Protein AF-A0A562T012-F1 (afdb_monomer_lite)

Organism: Chitinophaga japonensis (NCBI:txid104662)

Structure (mmCIF, N/CA/C/O backbone):
data_AF-A0A562T012-F1
#
_entry.id   AF-A0A562T012-F1
#
loop_
_atom_site.group_PDB
_atom_site.id
_atom_site.type_symbol
_atom_site.label_atom_id
_atom_site.label_alt_id
_atom_site.label_comp_id
_atom_site.label_asym_id
_atom_site.label_entity_id
_atom_site.label_seq_id
_atom_site.pdbx_PDB_ins_code
_atom_site.Cartn_x
_atom_site.Cartn_y
_atom_site.Cartn_z
_atom_site.occupancy
_atom_site.B_iso_or_equiv
_atom_site.auth_seq_id
_atom_site.auth_comp_id
_atom_site.auth_asym_id
_atom_site.auth_atom_id
_atom_site.pdbx_PDB_model_num
ATOM 1 N N . MET A 1 1 ? -24.049 -40.434 39.556 1.00 41.88 1 MET A N 1
ATOM 2 C CA . MET A 1 1 ? -22.795 -39.911 38.961 1.00 41.88 1 MET A CA 1
ATOM 3 C C . MET A 1 1 ? -22.863 -40.229 37.475 1.00 41.88 1 MET A C 1
ATOM 5 O O . MET A 1 1 ? -22.945 -41.402 37.171 1.00 41.88 1 MET A O 1
ATOM 9 N N . SER A 1 2 ? -22.965 -39.318 36.514 1.00 37.78 2 SER A N 1
ATOM 10 C CA . SER A 1 2 ? -22.774 -37.870 36.439 1.00 37.78 2 SER A CA 1
ATOM 11 C C . SER A 1 2 ? -24.002 -37.226 35.771 1.00 37.78 2 SER A C 1
ATOM 13 O O . SER A 1 2 ? -24.571 -37.777 34.831 1.00 37.78 2 SER A O 1
ATOM 15 N N . SER A 1 3 ? -24.445 -36.076 36.278 1.00 42.19 3 SER A N 1
ATOM 16 C CA . SER A 1 3 ? -25.545 -35.321 35.675 1.00 42.19 3 SER A CA 1
ATOM 17 C C . SER A 1 3 ? -25.067 -34.696 34.367 1.00 42.19 3 SER A C 1
ATOM 19 O O . SER A 1 3 ? -24.139 -33.890 34.374 1.00 42.19 3 SER A O 1
ATOM 21 N N . GLN A 1 4 ? -25.693 -35.067 33.250 1.00 45.28 4 GLN A N 1
ATOM 22 C CA . GLN A 1 4 ? -25.552 -34.342 31.993 1.00 45.28 4 GLN A CA 1
ATOM 23 C C . GLN A 1 4 ? -26.167 -32.947 32.167 1.00 45.28 4 GLN A C 1
ATOM 25 O O . GLN A 1 4 ? -27.385 -32.802 32.265 1.00 45.28 4 GLN A O 1
ATOM 30 N N . GLU A 1 5 ? -25.327 -31.915 32.238 1.00 43.31 5 GLU A N 1
ATOM 31 C CA . GLU A 1 5 ? -25.768 -30.524 32.162 1.00 43.31 5 GLU A CA 1
ATOM 32 C C . GLU A 1 5 ? -26.288 -30.236 30.749 1.00 43.31 5 GLU A C 1
ATOM 34 O O . GLU A 1 5 ? -25.542 -29.942 29.816 1.00 43.31 5 GLU A O 1
ATOM 39 N N . THR A 1 6 ? -27.603 -30.321 30.578 1.00 49.28 6 THR A N 1
ATOM 40 C CA . THR A 1 6 ? -28.293 -29.768 29.412 1.00 49.28 6 THR A CA 1
ATOM 41 C C . THR A 1 6 ? -28.070 -28.251 29.355 1.00 49.28 6 THR A C 1
ATOM 43 O O . THR A 1 6 ? -28.285 -27.582 30.373 1.00 49.28 6 THR A O 1
ATOM 46 N N . PRO A 1 7 ? -27.701 -27.658 28.203 1.00 47.31 7 PRO A N 1
ATOM 47 C CA . PRO A 1 7 ? -27.523 -26.215 28.110 1.00 47.31 7 PRO A CA 1
ATOM 48 C C . PRO A 1 7 ? -28.866 -25.518 28.361 1.00 47.31 7 PRO A C 1
ATOM 50 O O . PRO A 1 7 ? -29.828 -25.711 27.615 1.00 47.31 7 PRO A O 1
ATOM 53 N N . ARG A 1 8 ? -28.943 -24.702 29.422 1.00 49.81 8 ARG A N 1
ATOM 54 C CA . ARG A 1 8 ? -30.117 -23.871 29.726 1.00 49.81 8 ARG A CA 1
ATOM 55 C C . ARG A 1 8 ? -30.384 -22.923 28.554 1.00 49.81 8 ARG A C 1
ATOM 57 O O . ARG A 1 8 ? -29.739 -21.882 28.436 1.00 49.81 8 ARG A O 1
ATOM 64 N N . LYS A 1 9 ? -31.367 -23.252 27.712 1.00 50.66 9 LYS A N 1
ATOM 65 C CA . LYS A 1 9 ? -31.988 -22.289 26.798 1.00 50.66 9 LYS A CA 1
ATOM 66 C C . LYS A 1 9 ? -32.698 -21.246 27.659 1.00 50.66 9 LYS A C 1
ATOM 68 O O . LYS A 1 9 ? -33.712 -21.547 28.285 1.00 50.66 9 LYS A O 1
ATOM 73 N N . LYS A 1 10 ? -32.139 -20.038 27.745 1.00 52.19 10 LYS A N 1
ATOM 74 C CA . LYS A 1 10 ? -32.839 -18.904 28.352 1.00 52.19 10 LYS A CA 1
ATOM 75 C C . LYS A 1 10 ? -34.024 -18.574 27.449 1.00 52.19 10 LYS A C 1
ATOM 77 O O . LYS A 1 10 ? -33.831 -18.190 26.301 1.00 52.19 10 LYS A O 1
ATOM 82 N N . ALA A 1 11 ? -35.233 -18.790 27.955 1.00 51.12 11 ALA A N 1
ATOM 83 C CA . ALA A 1 11 ? -36.456 -18.361 27.299 1.00 51.12 11 ALA A CA 1
ATOM 84 C C . ALA A 1 11 ? -36.448 -16.830 27.210 1.00 51.12 11 ALA A C 1
ATOM 86 O O . ALA A 1 11 ? -36.511 -16.141 28.229 1.00 51.12 11 ALA A O 1
ATOM 87 N N . THR A 1 12 ? -36.322 -16.300 26.000 1.00 55.44 12 THR A N 1
ATOM 88 C CA . THR A 1 12 ? -36.497 -14.881 25.708 1.00 55.44 12 THR A CA 1
ATOM 89 C C . THR A 1 12 ? -37.992 -14.591 25.609 1.00 55.44 12 THR A C 1
ATOM 91 O O . THR A 1 12 ? -38.668 -15.046 24.692 1.00 55.44 12 THR A O 1
ATOM 94 N N . TRP A 1 13 ? -38.525 -13.856 26.586 1.0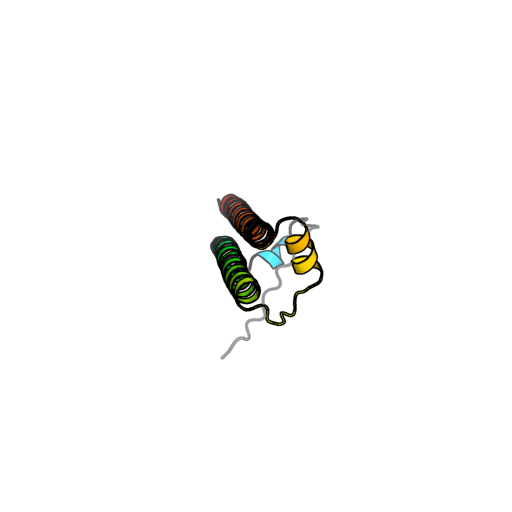0 46.69 13 TRP A N 1
ATOM 95 C CA . TRP A 1 13 ? -39.883 -13.317 26.540 1.00 46.69 13 TRP A CA 1
ATOM 96 C C . TRP A 1 13 ? -39.851 -11.910 25.932 1.00 46.69 13 TRP A C 1
ATOM 98 O O . TRP A 1 13 ? -39.261 -10.997 26.507 1.00 46.69 13 TRP A O 1
ATOM 108 N N . GLY A 1 14 ? -40.495 -11.757 24.773 1.00 55.66 14 GLY A N 1
ATOM 109 C CA . GLY A 1 14 ? -40.693 -10.490 24.059 1.00 55.66 14 GLY A CA 1
ATOM 110 C C . GLY A 1 14 ? -39.801 -10.319 22.819 1.00 55.66 14 GLY A C 1
ATOM 111 O O . GLY A 1 14 ? -38.712 -10.898 22.763 1.00 55.66 14 GLY A O 1
ATOM 112 N N . PRO A 1 15 ? -40.233 -9.524 21.816 1.00 47.84 15 PRO A N 1
ATOM 113 C CA . PRO A 1 15 ? -39.389 -9.141 20.692 1.00 47.84 15 PRO A CA 1
ATOM 114 C C . PRO A 1 15 ? -38.322 -8.189 21.229 1.00 47.84 15 PRO A C 1
ATOM 116 O O . PRO A 1 15 ? -38.505 -6.978 21.268 1.00 47.84 15 PRO A O 1
ATOM 119 N N . ASN A 1 16 ? -37.228 -8.748 21.737 1.00 53.19 16 ASN A N 1
ATOM 120 C CA . ASN A 1 16 ? -36.069 -7.970 22.117 1.00 53.19 16 ASN A CA 1
ATOM 121 C C . ASN A 1 16 ? -35.333 -7.620 20.815 1.00 53.19 16 ASN A C 1
ATOM 123 O O . ASN A 1 16 ? -34.710 -8.515 20.239 1.00 53.19 16 ASN A O 1
ATOM 127 N N . PRO A 1 17 ? -35.357 -6.357 20.346 1.00 56.28 17 PRO A N 1
ATOM 128 C CA . PRO A 1 17 ? -34.644 -5.946 19.132 1.00 56.28 17 PRO A CA 1
ATOM 129 C C . PRO A 1 17 ? -33.121 -6.102 19.269 1.00 56.28 17 PRO A C 1
ATOM 131 O O . PRO A 1 17 ? -32.385 -5.860 18.318 1.00 56.28 17 PRO A O 1
ATOM 134 N N . ASN A 1 18 ? -32.650 -6.503 20.457 1.00 53.44 18 ASN A N 1
ATOM 135 C CA . ASN A 1 18 ? -31.257 -6.774 20.754 1.00 53.44 18 ASN A CA 1
ATOM 136 C C . ASN A 1 18 ? -30.869 -8.261 20.764 1.00 53.44 18 ASN A C 1
ATOM 138 O O . ASN A 1 18 ? -29.695 -8.568 20.978 1.00 53.44 18 ASN A O 1
ATOM 142 N N . ALA A 1 19 ? -31.811 -9.183 20.535 1.00 51.84 19 ALA A N 1
ATOM 143 C CA . ALA A 1 19 ? -31.516 -10.619 20.472 1.00 51.84 19 ALA A CA 1
ATOM 144 C C . ALA A 1 19 ? -30.592 -10.974 19.288 1.00 51.84 19 ALA A C 1
ATOM 146 O O . ALA A 1 19 ? -29.759 -11.873 19.397 1.00 51.84 19 ALA A O 1
ATOM 147 N N . ASP A 1 20 ? -30.645 -10.194 18.205 1.00 50.97 20 ASP A N 1
ATOM 148 C CA . ASP A 1 20 ? -29.791 -10.387 17.026 1.00 50.97 20 ASP A CA 1
ATOM 149 C C . ASP A 1 20 ? -28.309 -10.048 17.288 1.00 50.97 20 ASP A C 1
ATOM 151 O O . ASP A 1 20 ? -27.425 -10.469 16.539 1.00 50.97 20 ASP A O 1
ATOM 155 N N . TYR A 1 21 ? -27.991 -9.342 18.382 1.00 52.94 21 TYR A N 1
ATOM 156 C CA . TYR A 1 21 ? -26.608 -8.995 18.740 1.00 52.94 21 TYR A CA 1
ATOM 157 C C . TYR A 1 21 ? -25.917 -10.052 19.613 1.00 52.94 21 TYR A C 1
ATOM 159 O O . TYR A 1 21 ? -24.700 -9.981 19.819 1.00 52.94 21 TYR A O 1
ATOM 167 N N . GLU A 1 22 ? -26.646 -11.057 20.110 1.00 47.34 22 GLU A N 1
ATOM 168 C CA . GLU A 1 22 ? -26.091 -12.061 21.027 1.00 47.34 22 GLU A CA 1
ATOM 169 C C . GLU A 1 22 ? -25.059 -12.979 20.330 1.00 47.34 22 GLU A C 1
ATOM 171 O O . GLU A 1 22 ? -24.118 -13.463 20.964 1.00 47.34 22 GLU A O 1
ATOM 176 N N . TYR A 1 23 ? -25.123 -13.101 18.996 1.00 47.66 23 TYR A N 1
ATOM 177 C CA . TYR A 1 23 ? -24.139 -13.836 18.186 1.00 47.66 23 TYR A CA 1
ATOM 178 C C . TYR A 1 23 ? -22.823 -13.083 17.920 1.00 47.66 23 TYR A C 1
ATOM 180 O O . TYR A 1 23 ? -21.850 -13.691 17.470 1.00 47.66 23 TYR A O 1
ATOM 188 N N . VAL A 1 24 ? -22.727 -11.791 18.253 1.00 50.88 24 VAL A N 1
ATOM 189 C CA . VAL A 1 24 ? -21.494 -10.993 18.069 1.00 50.88 24 VAL A CA 1
ATOM 190 C C . VAL A 1 24 ? -20.599 -11.028 19.324 1.00 50.88 24 VAL A C 1
ATOM 192 O O . VAL A 1 24 ? -19.444 -10.599 19.305 1.00 50.88 24 VAL A O 1
ATOM 195 N N . ASN A 1 25 ? -21.100 -11.585 20.433 1.00 47.81 25 ASN A N 1
ATOM 196 C CA . ASN A 1 25 ? -20.556 -11.347 21.770 1.00 47.81 25 ASN A CA 1
ATOM 197 C C . ASN A 1 25 ? -19.552 -12.403 22.282 1.00 47.81 25 ASN A C 1
ATOM 199 O O . ASN A 1 25 ? -18.992 -12.230 23.359 1.00 47.81 25 ASN A O 1
ATOM 203 N N . LYS A 1 26 ? -19.237 -13.475 21.537 1.00 47.84 26 LYS A N 1
ATOM 204 C CA . LYS A 1 26 ? -18.205 -14.444 21.988 1.00 47.84 26 LYS A CA 1
ATOM 205 C C . LYS A 1 26 ? -16.757 -13.946 21.847 1.00 47.84 26 LYS A C 1
ATOM 207 O O . LYS A 1 26 ? -15.859 -14.538 22.434 1.00 47.84 26 LYS A O 1
ATOM 212 N N . TYR A 1 27 ? -16.533 -12.833 21.142 1.00 50.59 27 TYR A N 1
ATOM 213 C CA . TYR A 1 27 ? -15.225 -12.162 21.029 1.00 50.59 27 TYR A CA 1
ATOM 214 C C . TYR A 1 27 ? -15.203 -10.739 21.624 1.00 50.59 27 TYR A C 1
ATOM 216 O O . TYR A 1 27 ? -14.230 -10.004 21.434 1.00 50.59 27 TYR A O 1
ATOM 224 N N . SER A 1 28 ? 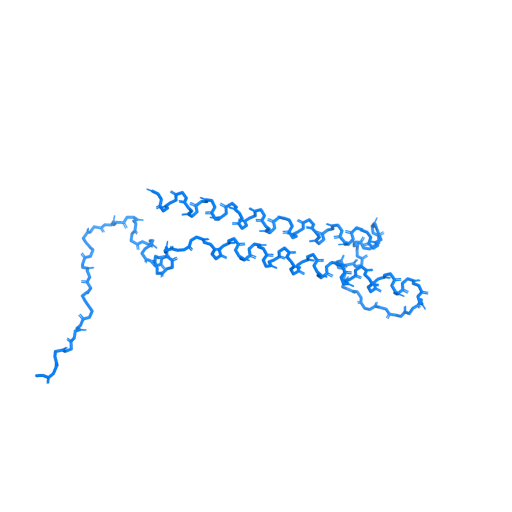-16.246 -10.323 22.349 1.00 51.16 28 SER A N 1
ATOM 225 C CA . SER A 1 28 ? -16.418 -8.936 22.814 1.00 51.16 28 SER A CA 1
ATOM 226 C C . SER A 1 28 ? -15.413 -8.446 23.851 1.00 51.16 28 SER A C 1
ATOM 228 O O . SER A 1 28 ? -15.335 -7.247 24.084 1.00 51.16 28 SER A O 1
ATOM 230 N N . GLY A 1 29 ? -14.594 -9.319 24.438 1.00 56.53 29 GLY A N 1
ATOM 231 C CA . GLY A 1 29 ? -13.619 -8.892 25.445 1.00 56.53 29 GLY A CA 1
ATOM 232 C C . GLY A 1 29 ? -12.421 -8.112 24.889 1.00 56.53 29 GLY A C 1
ATOM 233 O O . GLY A 1 29 ? -11.646 -7.551 25.661 1.00 56.53 29 GLY A O 1
ATOM 234 N N . ARG A 1 30 ? -12.184 -8.108 23.568 1.00 64.81 30 ARG A N 1
ATOM 235 C CA . ARG A 1 30 ? -10.924 -7.603 22.994 1.00 64.81 30 ARG A CA 1
ATOM 236 C C . ARG A 1 30 ? -11.173 -6.777 21.731 1.00 64.81 30 ARG A C 1
ATOM 238 O O . ARG A 1 30 ? -11.394 -7.320 20.657 1.00 64.81 30 ARG A O 1
ATOM 245 N N . ALA A 1 31 ? -11.055 -5.449 21.828 1.00 70.00 31 ALA A N 1
ATOM 246 C CA . ALA A 1 31 ? -11.099 -4.559 20.656 1.00 70.00 31 ALA A CA 1
ATOM 247 C C . ALA A 1 31 ? -9.824 -4.608 19.793 1.00 70.00 31 ALA A C 1
ATOM 249 O O . ALA A 1 31 ? -9.876 -4.295 18.599 1.00 70.00 31 ALA A O 1
ATOM 250 N N . TRP A 1 32 ? -8.683 -5.002 20.372 1.00 79.56 32 TRP A N 1
ATOM 251 C CA . TRP A 1 32 ? -7.362 -4.967 19.729 1.00 79.56 32 TRP A CA 1
ATOM 252 C C . TRP A 1 32 ? -7.205 -5.777 18.421 1.00 79.56 32 TRP A C 1
ATOM 254 O O . TRP A 1 32 ? -6.419 -5.325 17.588 1.00 79.56 32 TRP A O 1
ATOM 264 N N . PRO A 1 33 ? -7.947 -6.875 18.140 1.00 85.94 33 PRO A N 1
ATOM 265 C CA . PRO A 1 33 ? -7.799 -7.618 16.885 1.00 85.94 33 PRO A CA 1
ATOM 266 C C . PRO A 1 33 ? -8.099 -6.774 15.641 1.00 85.94 33 PRO A C 1
ATOM 268 O O . PRO A 1 33 ? -7.462 -6.944 14.608 1.00 85.94 33 PRO A O 1
ATOM 271 N N . SER A 1 34 ? -9.025 -5.812 15.739 1.00 83.94 34 SER A N 1
ATOM 272 C CA . SER A 1 34 ? -9.329 -4.898 14.624 1.00 83.94 34 SER A CA 1
ATOM 273 C C . SER A 1 34 ? -8.178 -3.939 14.305 1.00 83.94 34 SER A C 1
ATOM 275 O O . SER A 1 34 ? -7.918 -3.647 13.139 1.00 83.94 34 SER A O 1
ATOM 277 N N . LEU A 1 35 ? -7.451 -3.496 15.334 1.00 86.06 35 LEU A N 1
ATOM 278 C CA . LEU A 1 35 ? -6.253 -2.678 15.177 1.00 86.06 35 LEU A CA 1
ATOM 279 C C . LEU A 1 35 ? -5.103 -3.511 14.600 1.00 86.06 35 LEU A C 1
ATOM 281 O O . LEU A 1 35 ? -4.452 -3.071 13.657 1.00 86.06 35 LEU A O 1
ATOM 285 N N . ALA A 1 36 ? -4.899 -4.726 15.121 1.00 89.81 36 ALA A N 1
ATOM 286 C CA . ALA A 1 36 ? -3.889 -5.653 14.617 1.00 89.81 36 ALA A CA 1
ATOM 287 C C . ALA A 1 36 ? -4.109 -5.981 13.134 1.00 89.81 36 ALA A C 1
ATOM 289 O O . ALA A 1 36 ? -3.158 -5.953 12.360 1.00 89.81 36 ALA A O 1
ATOM 290 N N . MET A 1 37 ? -5.362 -6.197 12.717 1.00 89.75 37 MET A N 1
ATOM 291 C CA . MET A 1 37 ? -5.701 -6.412 11.309 1.00 89.75 37 MET A CA 1
ATOM 292 C C . MET A 1 37 ? -5.387 -5.182 10.447 1.00 89.75 37 MET A C 1
ATOM 294 O O . MET A 1 37 ? -4.798 -5.319 9.381 1.00 89.75 37 MET A O 1
ATOM 298 N N . GLY A 1 38 ? -5.723 -3.974 10.914 1.00 89.94 38 GLY A N 1
ATOM 299 C CA . GLY A 1 38 ? -5.385 -2.737 10.201 1.00 89.94 38 GLY A CA 1
ATOM 300 C C . GLY A 1 38 ? -3.874 -2.550 10.018 1.00 89.94 38 GLY A C 1
ATOM 301 O O . GLY A 1 38 ? -3.426 -2.189 8.932 1.00 89.94 38 GLY A O 1
ATOM 302 N N . ILE A 1 39 ? -3.087 -2.854 11.055 1.00 92.75 39 ILE A N 1
ATOM 303 C CA . ILE A 1 39 ? -1.617 -2.822 11.000 1.00 92.75 39 ILE A CA 1
ATOM 304 C C . ILE A 1 39 ? -1.086 -3.888 10.036 1.00 92.75 39 ILE A C 1
ATOM 306 O O . ILE A 1 39 ? -0.241 -3.581 9.198 1.00 92.75 39 ILE A O 1
ATOM 310 N N . ALA A 1 40 ? -1.598 -5.118 10.108 1.00 94.12 40 ALA A N 1
ATOM 311 C CA . ALA A 1 40 ? -1.189 -6.201 9.218 1.00 94.12 40 ALA A CA 1
ATOM 312 C C . ALA A 1 40 ? -1.449 -5.849 7.745 1.00 94.12 40 ALA A C 1
ATOM 314 O O . ALA A 1 40 ? -0.555 -5.985 6.915 1.00 94.12 40 ALA A O 1
ATOM 315 N N . VAL A 1 41 ? -2.636 -5.321 7.429 1.00 92.94 41 VAL A N 1
ATOM 316 C CA . VAL A 1 41 ? -2.988 -4.867 6.074 1.00 92.94 41 VAL A CA 1
ATOM 317 C C . VAL A 1 41 ? -2.060 -3.747 5.605 1.00 92.94 41 VAL A C 1
ATOM 319 O O . VAL A 1 41 ? -1.577 -3.792 4.475 1.00 92.94 41 VAL A O 1
ATOM 322 N N . PHE A 1 42 ? -1.764 -2.770 6.466 1.00 93.31 42 PHE A N 1
ATOM 323 C CA . PHE A 1 42 ? -0.830 -1.693 6.141 1.00 93.31 42 PHE A CA 1
ATOM 324 C C . PHE A 1 42 ? 0.567 -2.221 5.801 1.00 93.31 42 PHE A C 1
ATOM 326 O O . PHE A 1 42 ? 1.132 -1.838 4.776 1.00 93.31 42 PHE A O 1
ATOM 333 N N . ILE A 1 43 ? 1.104 -3.123 6.626 1.00 95.50 43 ILE A N 1
ATOM 334 C CA . ILE A 1 43 ? 2.429 -3.717 6.415 1.00 95.50 43 ILE A CA 1
ATOM 335 C C . ILE A 1 43 ? 2.448 -4.541 5.126 1.00 95.50 43 ILE A C 1
ATOM 337 O O . ILE A 1 43 ? 3.366 -4.385 4.324 1.00 95.50 43 ILE A O 1
ATOM 341 N N . LEU A 1 44 ? 1.432 -5.378 4.895 1.00 94.94 44 LEU A N 1
ATOM 342 C CA . LEU A 1 44 ? 1.350 -6.223 3.703 1.00 94.94 44 LEU A CA 1
ATOM 343 C C . LEU A 1 44 ? 1.267 -5.394 2.421 1.00 94.94 44 LEU A C 1
ATOM 345 O O . LEU A 1 44 ? 2.025 -5.646 1.487 1.00 94.94 44 LEU A O 1
ATOM 349 N N . LEU A 1 45 ? 0.394 -4.384 2.378 1.00 93.06 45 LEU A N 1
ATOM 350 C CA . LEU A 1 45 ? 0.227 -3.544 1.190 1.00 93.06 45 LEU A CA 1
ATOM 351 C C . LEU A 1 45 ? 1.453 -2.667 0.931 1.00 93.06 45 LEU A C 1
ATOM 353 O O . LEU A 1 45 ? 1.900 -2.577 -0.208 1.00 93.06 45 LEU A O 1
ATOM 357 N N . THR A 1 46 ? 2.038 -2.077 1.974 1.00 92.44 46 THR A N 1
ATOM 358 C CA . THR A 1 46 ? 3.252 -1.257 1.836 1.00 92.44 46 THR A CA 1
ATOM 359 C C . THR A 1 46 ? 4.451 -2.113 1.430 1.00 92.44 46 THR A C 1
ATOM 361 O O . THR A 1 46 ? 5.204 -1.748 0.529 1.00 92.44 46 THR A O 1
ATOM 364 N N . GLY A 1 47 ? 4.612 -3.288 2.045 1.00 94.06 47 GLY A N 1
ATOM 365 C CA . GLY A 1 47 ? 5.661 -4.243 1.696 1.00 94.06 47 GLY A CA 1
ATOM 366 C C . GLY A 1 47 ? 5.531 -4.739 0.256 1.00 94.06 47 GLY A C 1
ATOM 367 O O . GLY A 1 47 ? 6.513 -4.730 -0.488 1.00 94.06 47 GLY A O 1
ATOM 368 N N . PHE A 1 48 ? 4.312 -5.085 -0.168 1.00 92.38 48 PHE A N 1
ATOM 369 C CA . PHE A 1 48 ? 4.016 -5.443 -1.554 1.00 92.38 48 PHE A CA 1
ATOM 370 C C . PHE A 1 48 ? 4.335 -4.290 -2.515 1.00 92.38 48 PHE A C 1
ATOM 372 O O . PHE A 1 48 ? 5.009 -4.506 -3.520 1.00 92.38 48 PHE A O 1
ATOM 379 N N . ALA A 1 49 ? 3.945 -3.057 -2.183 1.00 91.81 49 ALA A N 1
ATOM 380 C CA . ALA A 1 49 ? 4.225 -1.875 -2.998 1.00 91.81 49 ALA A CA 1
ATOM 381 C C . ALA A 1 49 ? 5.732 -1.658 -3.213 1.00 91.81 49 ALA A C 1
ATOM 383 O O . ALA A 1 49 ? 6.177 -1.449 -4.342 1.00 91.81 49 ALA A O 1
ATOM 384 N N . ILE A 1 50 ? 6.531 -1.766 -2.144 1.00 93.62 50 ILE A N 1
ATOM 385 C CA . ILE A 1 50 ? 7.994 -1.633 -2.202 1.00 93.62 50 ILE A CA 1
ATOM 386 C C . ILE A 1 50 ? 8.609 -2.763 -3.033 1.00 93.62 50 ILE A C 1
ATOM 388 O O . ILE A 1 50 ? 9.491 -2.517 -3.860 1.00 93.62 50 ILE A O 1
ATOM 392 N N . PHE A 1 51 ? 8.146 -3.999 -2.836 1.00 92.81 51 PHE A N 1
ATOM 393 C CA . PHE A 1 51 ? 8.603 -5.151 -3.608 1.00 92.81 51 PHE A CA 1
ATOM 394 C C . PHE A 1 51 ? 8.341 -4.961 -5.109 1.00 92.81 51 PHE A C 1
ATOM 396 O O . PHE A 1 51 ? 9.255 -5.114 -5.923 1.00 92.81 51 PHE A O 1
ATOM 403 N N . ARG A 1 52 ? 7.119 -4.552 -5.475 1.00 89.94 52 ARG A N 1
ATOM 404 C CA . ARG A 1 52 ? 6.743 -4.261 -6.865 1.00 89.94 52 ARG A CA 1
ATOM 405 C C . ARG A 1 52 ? 7.555 -3.100 -7.435 1.00 89.94 52 ARG A C 1
ATOM 407 O O . ARG A 1 52 ? 8.059 -3.220 -8.545 1.00 89.94 52 ARG A O 1
ATOM 414 N N . TRP A 1 53 ? 7.756 -2.024 -6.674 1.00 91.38 53 TRP A N 1
ATOM 415 C CA . TRP A 1 53 ? 8.565 -0.876 -7.098 1.00 91.38 53 TRP A CA 1
ATOM 416 C C . TRP A 1 53 ? 10.007 -1.272 -7.439 1.00 91.38 53 TRP A C 1
ATOM 418 O O . TRP A 1 53 ? 10.532 -0.856 -8.474 1.00 91.38 53 TRP A O 1
ATOM 428 N N . ARG A 1 54 ? 10.627 -2.135 -6.622 1.00 91.50 54 ARG A N 1
ATOM 429 C CA . ARG A 1 54 ? 11.969 -2.673 -6.898 1.00 91.50 54 ARG A CA 1
ATOM 430 C C . ARG A 1 54 ? 11.995 -3.546 -8.148 1.00 91.50 54 ARG A C 1
ATOM 432 O O . ARG A 1 54 ? 12.893 -3.373 -8.965 1.00 91.50 54 ARG A O 1
ATOM 439 N N . GLN A 1 55 ? 11.017 -4.437 -8.319 1.00 90.31 55 GLN A N 1
ATOM 440 C CA . GLN A 1 55 ? 10.930 -5.261 -9.529 1.00 90.31 55 GLN A CA 1
ATOM 441 C C . GLN A 1 55 ? 10.768 -4.411 -10.791 1.00 90.31 55 GLN A C 1
ATOM 443 O O . GLN A 1 55 ? 11.475 -4.643 -11.766 1.00 90.31 55 GLN A O 1
ATOM 448 N N . THR A 1 56 ? 9.887 -3.408 -10.766 1.00 89.06 56 THR A N 1
ATOM 449 C CA . THR A 1 56 ? 9.705 -2.495 -11.901 1.00 89.06 56 THR A CA 1
ATOM 450 C C . THR A 1 56 ? 10.985 -1.713 -12.187 1.00 89.06 56 THR A C 1
ATOM 452 O O . THR A 1 56 ? 11.373 -1.598 -13.341 1.00 89.06 56 THR A O 1
ATOM 455 N N . GLY A 1 57 ? 11.696 -1.242 -11.156 1.00 89.06 57 GLY A N 1
ATOM 456 C CA . GLY A 1 57 ? 12.979 -0.557 -11.337 1.00 89.06 57 GLY A CA 1
ATOM 457 C C . GLY A 1 57 ? 14.078 -1.455 -11.919 1.00 89.06 57 GLY A C 1
ATOM 458 O O . GLY A 1 57 ? 14.843 -1.012 -12.771 1.00 89.06 57 GLY A O 1
ATOM 459 N N . GLN A 1 58 ? 14.148 -2.723 -11.505 1.00 88.69 58 GLN A N 1
ATOM 460 C CA . GLN A 1 58 ? 15.078 -3.690 -12.098 1.00 88.69 58 GLN A CA 1
ATOM 461 C C . GLN A 1 58 ? 14.710 -4.029 -13.543 1.00 88.69 58 GLN A C 1
ATOM 463 O O . GLN A 1 58 ? 15.595 -4.159 -14.385 1.00 88.69 58 GLN A O 1
ATOM 468 N N . TRP A 1 59 ? 13.417 -4.141 -13.844 1.00 89.56 59 TRP A N 1
ATOM 469 C CA . TRP A 1 59 ? 12.925 -4.352 -15.201 1.00 89.56 59 TRP A CA 1
ATOM 470 C C . TRP A 1 59 ? 13.259 -3.172 -16.124 1.00 89.56 59 TRP A C 1
ATOM 472 O O . TRP A 1 59 ? 13.807 -3.392 -17.202 1.00 89.56 59 TRP A O 1
ATOM 482 N N . GLU A 1 60 ? 13.029 -1.934 -15.673 1.00 87.06 60 GLU A N 1
ATOM 483 C CA . GLU A 1 60 ? 13.427 -0.712 -16.390 1.00 87.06 60 GLU A CA 1
ATOM 484 C C . GLU A 1 60 ? 14.937 -0.694 -16.692 1.00 87.06 60 GLU A C 1
ATOM 486 O O . GLU A 1 60 ? 15.341 -0.279 -17.774 1.00 87.06 60 GLU A O 1
ATOM 491 N N . ALA A 1 61 ? 15.769 -1.163 -15.754 1.00 88.88 61 ALA A N 1
ATOM 492 C CA . ALA A 1 61 ? 17.226 -1.159 -15.896 1.00 88.88 61 ALA A CA 1
ATOM 493 C C . ALA A 1 61 ? 17.775 -2.289 -16.785 1.00 88.88 61 ALA A C 1
ATOM 495 O O . ALA A 1 61 ? 18.813 -2.123 -17.417 1.00 88.88 61 ALA A O 1
ATOM 496 N N . THR A 1 62 ? 17.112 -3.446 -16.810 1.00 89.44 62 THR A N 1
ATOM 497 C CA . THR A 1 62 ? 17.582 -4.638 -17.542 1.00 89.44 62 THR A CA 1
ATOM 498 C C . THR A 1 62 ? 16.956 -4.786 -18.925 1.00 89.44 62 THR A C 1
ATOM 500 O O . THR A 1 62 ? 17.454 -5.568 -19.729 1.00 89.44 62 THR A O 1
ATOM 503 N N . GLY A 1 63 ? 15.860 -4.073 -19.211 1.00 82.50 63 GLY A N 1
ATOM 504 C CA . GLY A 1 63 ? 15.130 -4.191 -20.478 1.00 82.50 63 GLY A CA 1
ATOM 505 C C . GLY A 1 63 ? 14.483 -5.565 -20.697 1.00 82.50 63 GLY A C 1
ATOM 506 O O . GLY A 1 63 ? 14.145 -5.913 -21.825 1.00 82.50 63 GLY A O 1
ATOM 507 N N . GLY A 1 64 ? 14.339 -6.369 -19.636 1.00 81.38 64 GLY A N 1
ATOM 508 C CA . GLY A 1 64 ? 13.780 -7.720 -19.709 1.00 81.38 64 GLY A CA 1
ATOM 509 C C . GLY A 1 64 ? 12.270 -7.752 -19.978 1.00 81.38 64 GLY A C 1
ATOM 510 O O . GLY A 1 64 ? 11.625 -6.734 -20.220 1.00 81.38 64 GLY A O 1
ATOM 511 N N . GLN A 1 65 ? 11.665 -8.938 -19.891 1.00 79.81 65 GLN A N 1
ATOM 512 C CA . GLN A 1 65 ? 10.206 -9.086 -19.943 1.00 79.81 65 GLN A CA 1
ATOM 513 C C . GLN A 1 65 ? 9.620 -9.234 -18.539 1.00 79.81 65 GLN A C 1
ATOM 515 O O . GLN A 1 65 ? 10.090 -10.036 -17.735 1.00 79.81 65 GLN A O 1
ATOM 520 N N . MET A 1 66 ? 8.557 -8.481 -18.259 1.00 83.31 66 MET A N 1
ATOM 521 C CA . MET A 1 66 ? 7.874 -8.477 -16.970 1.00 83.31 66 MET A CA 1
ATOM 522 C C . MET A 1 66 ? 6.373 -8.646 -17.174 1.00 83.31 66 MET A C 1
ATOM 524 O O . MET A 1 66 ? 5.742 -7.886 -17.906 1.00 83.31 66 MET A O 1
ATOM 528 N N . LYS A 1 67 ? 5.784 -9.639 -16.505 1.00 83.88 67 LYS A N 1
ATOM 529 C CA . LYS A 1 67 ? 4.329 -9.810 -16.480 1.00 83.88 67 LYS A CA 1
ATOM 530 C C . LYS A 1 67 ? 3.742 -8.833 -15.461 1.00 83.88 67 LYS A C 1
ATOM 532 O O . LYS A 1 67 ? 4.054 -8.920 -14.276 1.00 83.88 67 LYS A O 1
ATOM 537 N N . MET A 1 68 ? 2.915 -7.903 -15.930 1.00 86.56 68 MET A N 1
ATOM 538 C CA . MET A 1 68 ? 2.147 -6.977 -15.092 1.00 86.56 68 MET A CA 1
ATOM 539 C C . MET A 1 68 ? 0.655 -7.265 -15.237 1.00 86.56 68 MET A C 1
ATOM 541 O O . MET A 1 68 ? 0.192 -7.625 -16.321 1.00 86.56 68 MET A O 1
ATOM 545 N N . HIS A 1 69 ? -0.107 -7.079 -14.160 1.00 87.94 69 HIS A N 1
ATOM 546 C CA . HIS A 1 69 ? -1.567 -7.078 -14.256 1.00 87.94 69 HIS A CA 1
ATOM 547 C C . HIS A 1 69 ? -2.071 -5.802 -14.942 1.00 87.94 69 HIS A C 1
ATOM 549 O O . HIS A 1 69 ? -1.427 -4.756 -14.876 1.00 87.94 69 HIS A O 1
ATOM 555 N N . THR A 1 70 ? -3.261 -5.860 -15.547 1.00 88.50 70 THR A N 1
ATOM 556 C CA . THR A 1 70 ? -3.862 -4.735 -16.288 1.00 88.50 70 THR A CA 1
ATOM 557 C C . THR A 1 70 ? -3.946 -3.452 -15.457 1.00 88.50 70 THR A C 1
ATOM 559 O O . THR A 1 70 ? -3.656 -2.372 -15.965 1.00 88.50 70 THR A O 1
ATOM 562 N N . LEU A 1 71 ? -4.284 -3.563 -14.167 1.00 87.19 71 LEU A N 1
ATOM 563 C CA . LEU A 1 71 ? -4.355 -2.417 -13.256 1.00 87.19 71 LEU A CA 1
ATOM 564 C C . LEU A 1 71 ? -2.969 -1.812 -12.980 1.00 87.19 71 LEU A C 1
ATOM 566 O O . LEU A 1 71 ? -2.801 -0.599 -13.027 1.00 87.19 71 LEU A O 1
ATOM 570 N N . GLU A 1 72 ? -1.966 -2.654 -12.723 1.00 85.81 72 GLU A N 1
ATOM 571 C CA . GLU A 1 72 ? -0.591 -2.200 -12.481 1.00 85.81 72 GLU A CA 1
ATOM 572 C C . GLU A 1 72 ? -0.000 -1.536 -13.723 1.00 85.81 72 GLU A C 1
ATOM 574 O O . GLU A 1 72 ? 0.683 -0.521 -13.613 1.00 85.81 72 GLU A O 1
ATOM 579 N N . TRP A 1 73 ? -0.302 -2.076 -14.906 1.00 87.81 73 TRP A N 1
ATOM 580 C CA . TRP A 1 73 ? 0.113 -1.490 -16.174 1.00 87.81 73 TRP A CA 1
ATOM 581 C C . TRP A 1 73 ? -0.555 -0.134 -16.423 1.00 87.81 73 TRP A C 1
ATOM 583 O O . TRP A 1 73 ? 0.113 0.801 -16.858 1.00 87.81 73 TRP A O 1
ATOM 593 N N . LEU A 1 74 ? -1.844 0.009 -16.094 1.00 91.38 74 LEU A N 1
ATOM 594 C CA . LEU A 1 74 ? -2.548 1.290 -16.181 1.00 91.38 74 LEU A CA 1
ATOM 595 C C . LEU A 1 74 ? -1.904 2.343 -15.265 1.00 91.38 74 LEU A C 1
ATOM 597 O O . LEU A 1 74 ? -1.588 3.443 -15.719 1.00 91.38 74 LEU A O 1
ATOM 601 N N . LEU A 1 75 ? -1.659 1.990 -13.999 1.00 89.50 75 LEU A N 1
ATOM 602 C CA . LEU A 1 75 ? -1.001 2.868 -13.026 1.00 89.50 75 LEU A CA 1
ATOM 603 C C . LEU A 1 75 ? 0.412 3.249 -13.485 1.00 89.50 75 LEU A C 1
ATOM 605 O O . LEU A 1 75 ? 0.799 4.418 -13.431 1.00 89.50 75 LEU A O 1
ATOM 609 N N . TYR A 1 76 ? 1.161 2.279 -14.006 1.00 87.94 76 TYR A N 1
ATOM 610 C CA . TYR A 1 76 ? 2.484 2.516 -14.566 1.00 87.94 76 TYR A CA 1
ATOM 611 C C . TYR A 1 76 ? 2.441 3.443 -15.789 1.00 87.94 76 TYR A C 1
ATOM 613 O O . TYR A 1 76 ? 3.257 4.352 -15.902 1.00 87.94 76 TYR A O 1
ATOM 621 N N . LYS A 1 77 ? 1.466 3.281 -16.687 1.00 89.50 77 LYS A N 1
ATOM 622 C CA . LYS A 1 77 ? 1.323 4.140 -17.870 1.00 89.50 77 LYS A CA 1
ATOM 623 C C . LYS A 1 77 ? 0.977 5.588 -17.505 1.00 89.50 77 LYS A C 1
ATOM 625 O O . LYS A 1 77 ? 1.388 6.500 -18.213 1.00 89.50 77 LYS A O 1
ATOM 630 N N . MET A 1 78 ? 0.233 5.800 -16.418 1.00 91.06 78 MET A N 1
ATOM 631 C CA . MET A 1 78 ? -0.176 7.137 -15.971 1.00 91.06 78 MET A CA 1
ATOM 632 C C . MET A 1 78 ? 0.919 7.897 -15.216 1.00 91.06 78 MET A C 1
ATOM 634 O O . MET A 1 78 ? 1.013 9.112 -15.359 1.00 91.06 78 MET A O 1
ATOM 638 N N . GLY A 1 79 ? 1.730 7.220 -14.397 1.00 85.75 79 GLY A N 1
ATOM 639 C CA . GLY A 1 79 ? 2.719 7.907 -13.553 1.00 85.75 79 GLY A CA 1
ATOM 640 C C . GLY A 1 79 ? 3.940 7.074 -13.172 1.00 85.75 79 GLY A C 1
ATOM 641 O O . GLY A 1 79 ? 4.585 7.328 -12.151 1.00 85.75 79 GLY A O 1
ATOM 642 N N . GLY A 1 80 ? 4.258 6.063 -13.977 1.00 88.25 80 GLY A N 1
ATOM 643 C CA . GLY A 1 80 ? 5.423 5.204 -13.812 1.00 88.25 80 GLY A CA 1
ATOM 644 C C . GLY A 1 80 ? 5.409 4.396 -12.516 1.00 88.25 80 GLY A C 1
ATOM 645 O O . GLY A 1 80 ? 4.379 4.175 -11.871 1.00 88.25 80 GLY A O 1
ATOM 646 N N . LYS A 1 81 ? 6.600 3.959 -12.100 1.00 85.69 81 LYS A N 1
ATOM 647 C CA . LYS A 1 81 ? 6.790 3.169 -10.874 1.00 85.69 81 LYS A CA 1
ATOM 648 C C . LYS A 1 81 ? 6.349 3.888 -9.594 1.00 85.69 81 LYS A C 1
ATOM 650 O O . LYS A 1 81 ? 5.932 3.233 -8.641 1.00 85.69 81 LYS A O 1
ATOM 655 N N . TRP A 1 82 ? 6.421 5.219 -9.567 1.00 89.94 82 TRP A N 1
ATOM 656 C CA . TRP A 1 82 ? 6.089 6.026 -8.389 1.00 89.94 82 TRP A CA 1
ATOM 657 C C . TRP A 1 82 ? 4.591 6.071 -8.108 1.00 89.94 82 TRP A C 1
ATOM 659 O O . TRP A 1 82 ? 4.193 6.014 -6.947 1.00 89.94 82 TRP A O 1
ATOM 669 N N . LEU A 1 83 ? 3.766 6.119 -9.156 1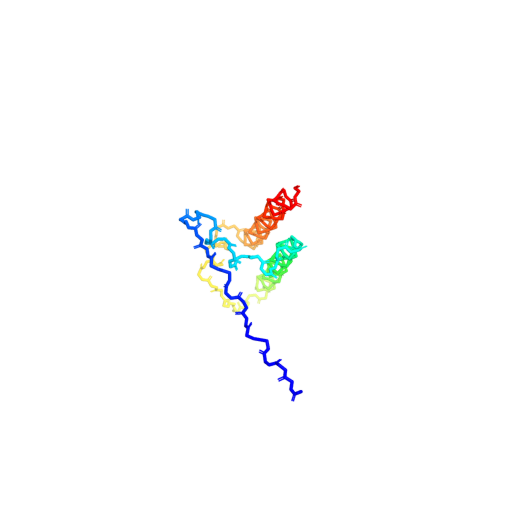.00 90.81 83 LEU A N 1
ATOM 670 C CA . LEU A 1 83 ? 2.314 6.138 -9.004 1.00 90.81 83 LEU A CA 1
ATOM 671 C C . LEU A 1 83 ? 1.775 4.792 -8.508 1.00 90.81 83 LEU A C 1
ATOM 673 O O . LEU A 1 83 ? 0.863 4.750 -7.688 1.00 90.81 83 LEU A O 1
ATOM 677 N N . ASN A 1 84 ? 2.382 3.687 -8.943 1.00 88.44 84 ASN A N 1
ATOM 678 C CA . ASN A 1 84 ? 2.017 2.367 -8.436 1.00 88.44 84 ASN A CA 1
ATOM 679 C C . ASN A 1 84 ? 2.371 2.229 -6.940 1.00 88.44 84 ASN A C 1
ATOM 681 O O . ASN A 1 84 ? 1.552 1.785 -6.137 1.00 88.44 84 ASN A O 1
ATOM 685 N N . LEU A 1 85 ? 3.564 2.696 -6.546 1.00 91.12 85 LEU A N 1
ATOM 686 C CA . LEU A 1 85 ? 3.989 2.735 -5.143 1.00 91.12 85 LEU A CA 1
ATOM 687 C C . LEU A 1 85 ? 3.027 3.570 -4.283 1.00 91.12 85 LEU A C 1
ATOM 689 O O . LEU A 1 85 ? 2.573 3.105 -3.237 1.00 91.12 85 LEU A O 1
ATOM 693 N N . SER A 1 86 ? 2.701 4.788 -4.721 1.00 92.62 86 SER A N 1
ATOM 694 C CA . SER A 1 86 ? 1.834 5.685 -3.956 1.00 92.62 86 SER A CA 1
ATOM 695 C C . SER A 1 86 ? 0.406 5.150 -3.838 1.00 92.62 86 SER A C 1
ATOM 697 O O . SER A 1 86 ? -0.163 5.217 -2.749 1.00 92.62 86 SER A O 1
ATOM 699 N N . ALA A 1 87 ? -0.149 4.547 -4.895 1.00 91.75 87 ALA A N 1
ATOM 700 C CA . ALA A 1 87 ? -1.488 3.959 -4.876 1.00 91.75 87 ALA A CA 1
ATOM 701 C C . ALA A 1 87 ? -1.624 2.852 -3.815 1.00 91.75 87 ALA A C 1
ATOM 703 O O . ALA A 1 87 ? -2.538 2.891 -2.988 1.00 91.75 87 ALA A O 1
ATOM 704 N N . PHE A 1 88 ? -0.692 1.894 -3.780 1.00 91.69 88 PHE A N 1
ATOM 705 C CA . PHE A 1 88 ? -0.733 0.812 -2.792 1.00 91.69 88 PHE A CA 1
ATOM 706 C C . PHE A 1 88 ? -0.430 1.294 -1.366 1.00 91.69 88 PHE A C 1
ATOM 708 O O . PHE A 1 88 ? -1.082 0.840 -0.421 1.00 91.69 88 PHE A O 1
ATOM 715 N N . CYS A 1 89 ? 0.485 2.254 -1.194 1.00 93.56 89 CYS A N 1
ATOM 716 C CA . CYS A 1 89 ? 0.723 2.886 0.107 1.00 93.56 89 CYS A CA 1
ATOM 717 C C . CYS A 1 89 ? -0.530 3.606 0.630 1.00 93.56 89 CYS A C 1
ATOM 719 O O . CYS A 1 89 ? -0.885 3.454 1.800 1.00 93.56 89 CYS A O 1
ATOM 721 N N . LEU A 1 90 ? -1.242 4.343 -0.230 1.00 94.81 90 LEU A N 1
ATOM 722 C CA . LEU A 1 90 ? -2.498 5.006 0.132 1.00 94.81 90 LEU A CA 1
ATOM 723 C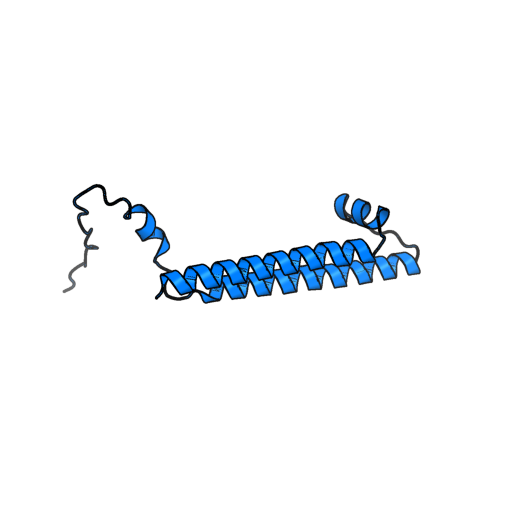 C . LEU A 1 90 ? -3.566 3.994 0.563 1.00 94.81 90 LEU A C 1
ATOM 725 O O . LEU A 1 90 ? -4.207 4.194 1.595 1.00 94.81 90 LEU A O 1
ATOM 729 N N . LEU A 1 91 ? -3.716 2.881 -0.161 1.00 92.94 91 LEU A N 1
ATOM 730 C CA . LEU A 1 91 ? -4.628 1.799 0.231 1.00 92.94 91 LEU A CA 1
ATOM 731 C C . LEU A 1 91 ? -4.260 1.200 1.596 1.00 92.94 91 LEU A C 1
ATOM 733 O O . LEU A 1 91 ? -5.142 0.972 2.427 1.00 92.94 91 LEU A O 1
ATOM 737 N N . GLY A 1 92 ? -2.965 1.011 1.863 1.00 91.38 92 GLY A N 1
ATOM 738 C CA . GLY A 1 92 ? -2.469 0.594 3.174 1.00 91.38 92 GLY A CA 1
ATOM 739 C C . GLY A 1 92 ? -2.885 1.559 4.284 1.00 91.38 92 GLY A C 1
ATOM 740 O O . GLY A 1 92 ? -3.410 1.129 5.315 1.00 91.38 92 GLY A O 1
ATOM 741 N N . ILE A 1 93 ? -2.685 2.865 4.079 1.00 94.19 93 ILE A N 1
ATOM 742 C CA . ILE A 1 93 ? -3.048 3.905 5.055 1.00 94.19 93 ILE A CA 1
ATOM 743 C C . ILE A 1 93 ? -4.559 3.905 5.308 1.00 94.19 93 ILE A C 1
ATOM 745 O O . ILE A 1 93 ? -4.994 3.959 6.460 1.00 94.19 93 ILE A O 1
ATOM 749 N N . VAL A 1 94 ? -5.374 3.794 4.255 1.00 93.38 94 VAL A N 1
ATOM 750 C CA . VAL A 1 94 ? -6.837 3.700 4.381 1.00 93.38 94 VAL A CA 1
ATOM 751 C C . VAL A 1 94 ? -7.237 2.469 5.202 1.00 93.38 94 VAL A C 1
ATOM 753 O O . VAL A 1 94 ? -8.081 2.579 6.097 1.00 93.38 94 VAL A O 1
ATOM 756 N N . GLY A 1 95 ? -6.591 1.321 4.969 1.00 90.19 95 GLY A N 1
ATOM 757 C CA . GLY A 1 95 ? -6.780 0.104 5.763 1.00 90.19 95 GLY A CA 1
ATOM 758 C C . GLY A 1 95 ? -6.453 0.306 7.246 1.00 90.19 95 GLY A C 1
ATOM 759 O O . GLY A 1 95 ? -7.250 -0.058 8.117 1.00 90.19 95 GLY A O 1
ATOM 760 N N . LEU A 1 96 ? -5.336 0.973 7.544 1.00 92.50 96 LEU A N 1
ATOM 761 C CA . LEU A 1 96 ? -4.938 1.306 8.912 1.00 92.50 96 LEU A CA 1
ATOM 762 C C . LEU A 1 96 ? -5.950 2.236 9.595 1.00 92.50 96 LEU A C 1
ATOM 764 O O . LEU A 1 96 ? -6.378 1.967 10.719 1.00 92.50 96 LEU A O 1
ATOM 768 N N . ILE A 1 97 ? -6.380 3.301 8.911 1.00 92.81 97 ILE A N 1
ATOM 769 C CA . ILE A 1 97 ? -7.381 4.250 9.423 1.00 92.81 97 ILE A CA 1
ATOM 770 C C . ILE A 1 97 ? -8.701 3.530 9.708 1.00 92.81 97 ILE A C 1
ATOM 772 O O . ILE A 1 97 ? -9.323 3.772 10.747 1.00 92.81 97 ILE A O 1
ATOM 776 N N . SER A 1 98 ? -9.125 2.628 8.820 1.00 89.44 98 SER A N 1
ATOM 777 C CA . SER A 1 98 ? -10.322 1.806 9.018 1.00 89.44 98 SER A CA 1
ATOM 778 C C . SER A 1 98 ? -10.198 0.908 10.257 1.00 89.44 98 SER A C 1
ATOM 780 O O . SER A 1 98 ? -11.106 0.878 11.098 1.00 89.44 98 SER A O 1
ATOM 782 N N . GLY A 1 99 ? -9.042 0.261 10.444 1.00 87.44 99 GLY A N 1
ATOM 783 C CA . GLY A 1 99 ? -8.735 -0.526 11.642 1.00 87.44 99 GLY A CA 1
ATOM 784 C C . GLY A 1 99 ? -8.788 0.309 12.925 1.00 87.44 99 GLY A C 1
ATOM 785 O O . GLY A 1 99 ? -9.461 -0.070 13.885 1.00 87.44 99 GLY A O 1
ATOM 786 N N . ILE A 1 100 ? -8.177 1.500 12.922 1.00 90.06 100 ILE A N 1
ATOM 787 C CA . ILE A 1 100 ? -8.191 2.433 14.062 1.00 90.06 100 ILE A CA 1
ATOM 788 C C . ILE A 1 100 ? -9.616 2.910 14.370 1.00 90.06 100 ILE A C 1
ATOM 790 O O . ILE A 1 100 ? -10.024 2.930 15.533 1.00 90.06 100 ILE A O 1
ATOM 794 N N . ARG A 1 101 ? -10.394 3.297 13.351 1.00 88.38 101 ARG A N 1
ATOM 795 C CA . ARG A 1 101 ? -11.790 3.739 13.521 1.00 88.38 101 ARG A CA 1
ATOM 796 C C . ARG A 1 101 ? 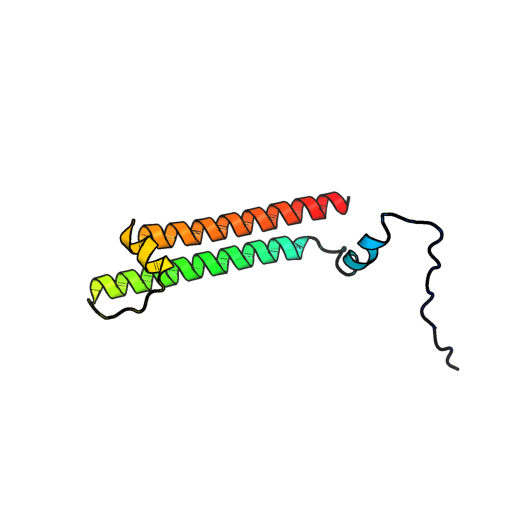-12.650 2.629 14.120 1.00 88.38 101 ARG A C 1
ATOM 798 O O . ARG A 1 101 ? -13.425 2.888 15.039 1.00 88.38 101 ARG A O 1
ATOM 805 N N . THR A 1 102 ? -12.476 1.399 13.647 1.00 86.00 102 THR A N 1
ATOM 806 C CA . THR A 1 102 ? -13.192 0.224 14.159 1.00 86.00 102 THR A CA 1
ATOM 807 C C . THR A 1 102 ? -12.803 -0.075 15.604 1.00 86.00 102 THR A C 1
ATOM 809 O O . THR A 1 102 ? -13.678 -0.287 16.444 1.00 86.00 102 THR A O 1
ATOM 812 N N . TRP A 1 103 ? -11.510 -0.007 15.924 1.00 86.19 103 TRP A N 1
ATOM 813 C CA . TRP A 1 103 ? -11.010 -0.165 17.287 1.00 86.19 103 TRP A CA 1
ATOM 814 C C . TRP A 1 103 ? -11.592 0.883 18.241 1.00 86.19 103 TRP A C 1
ATOM 816 O O . TRP A 1 103 ? -12.079 0.527 19.314 1.00 86.19 103 TRP A O 1
ATOM 826 N N . LYS A 1 104 ? -11.615 2.162 17.836 1.00 84.25 104 LYS A N 1
ATOM 827 C CA . LYS A 1 104 ? -12.209 3.252 18.629 1.00 84.25 104 LYS A CA 1
ATOM 828 C C . LYS A 1 104 ? -13.697 3.017 18.896 1.00 84.25 104 LYS A C 1
ATOM 830 O O . LYS A 1 104 ? -14.119 3.139 20.042 1.00 84.25 104 LYS A O 1
ATOM 835 N N . LYS A 1 105 ? -14.470 2.630 17.872 1.00 82.81 105 LYS A N 1
ATOM 836 C CA . LYS A 1 105 ? -15.903 2.308 18.015 1.00 82.81 105 LYS A CA 1
ATOM 837 C C . LYS A 1 105 ? -16.127 1.144 18.983 1.00 82.81 105 LYS A C 1
ATOM 839 O O . LYS A 1 105 ? -16.907 1.274 19.916 1.00 82.81 105 LYS A O 1
ATOM 844 N N . LYS A 1 106 ? -15.390 0.039 18.819 1.00 80.44 106 LYS A N 1
ATOM 845 C CA . LYS A 1 106 ? -15.487 -1.125 19.718 1.00 80.44 106 LYS A CA 1
ATOM 846 C C . LYS A 1 106 ? -15.079 -0.782 21.151 1.00 80.44 106 LYS A C 1
ATOM 848 O O . LYS A 1 106 ? -15.719 -1.237 22.085 1.00 80.44 106 LYS A O 1
ATOM 853 N N . ARG A 1 107 ? -14.049 0.049 21.337 1.00 79.31 107 ARG A N 1
ATOM 854 C CA . ARG A 1 107 ? -13.622 0.519 22.663 1.00 79.31 107 ARG A CA 1
ATOM 855 C C . ARG A 1 107 ? -14.661 1.408 23.341 1.00 79.31 107 ARG A C 1
ATOM 857 O O . ARG A 1 107 ? -14.799 1.314 24.552 1.00 79.31 107 ARG A O 1
ATOM 864 N N . ALA A 1 108 ? -15.364 2.250 22.586 1.00 77.75 108 ALA A N 1
ATOM 865 C CA . ALA A 1 108 ? -16.437 3.081 23.125 1.00 77.75 108 ALA A CA 1
ATOM 866 C C . ALA A 1 108 ? -17.635 2.244 23.598 1.00 77.75 108 ALA A C 1
ATOM 868 O O . ALA A 1 108 ? -18.204 2.567 24.625 1.00 77.75 108 ALA A O 1
ATOM 869 N N . LEU A 1 109 ? -17.963 1.154 22.894 1.00 74.31 109 LEU A N 1
ATOM 870 C CA . LEU A 1 109 ? -19.044 0.230 23.271 1.00 74.31 109 LEU A CA 1
ATOM 871 C C . LEU A 1 109 ? -18.720 -0.658 24.485 1.00 74.31 109 LEU A C 1
ATOM 873 O O . LEU A 1 109 ? -19.618 -1.278 25.038 1.00 74.31 109 LEU A O 1
ATOM 877 N N . MET A 1 110 ? -17.444 -0.768 24.865 1.00 67.12 110 MET A N 1
ATOM 878 C CA . MET A 1 110 ? -17.002 -1.522 26.049 1.00 67.12 110 MET A CA 1
ATOM 879 C C . MET A 1 110 ? -16.884 -0.647 27.310 1.00 67.12 110 MET A C 1
ATOM 881 O O . MET A 1 110 ? -16.438 -1.149 28.341 1.00 67.12 110 MET A O 1
ATOM 885 N N . ARG A 1 111 ? -17.189 0.652 27.216 1.00 56.25 111 ARG A N 1
ATOM 886 C CA . ARG A 1 111 ? -17.302 1.566 28.361 1.00 56.25 111 ARG A CA 1
ATOM 887 C C . ARG A 1 111 ? -18.763 1.701 28.747 1.00 56.25 111 ARG A C 1
ATOM 889 O O . ARG A 1 111 ? -19.001 1.804 29.964 1.00 56.25 111 ARG A O 1
#

Sequence (111 aa):
MSSQETPRKKATWGPNPNADYEYVNKYSGRAWPSLAMGIAVFILLTGFAIFRWRQTGQWEATGGQMKMHTLEWLLYKMGGKWLNLSAFCLLGIVGLISGIRTWKKKRALMR

Radius of gyration: 23.94 Å; chains: 1; bounding box: 58×48×59 Å

pLDDT: mean 77.65, std 17.9, range [37.78, 95.5]

Secondary structure (DSSP, 8-state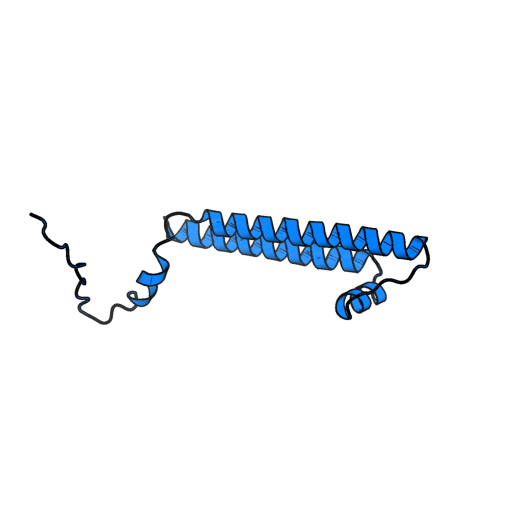):
-------------S--TTGGGGGGGGGTT-SHHHHHHHHHHHHHHHHHHHHHHHHHHHHHHHT------HHHHHHHHHHHHHHHHHHHHHHHHHHHHHHHHHHHHHHHHT-

Foldseek 3Di:
DDDDPDPDPDDDDDPPVCPVVPVVCPPLPDLCVLLVQLLVLLCVLLVVLVVQLVVQVVCVVPVDDDDDDPVLVVQCVVPRSVSSNVVSNVVSVVSNVRSVVSSVVSVVVVD